Protein AF-A0AAN4ZDY9-F1 (afdb_monomer_lite)

Structure (mmCIF, N/CA/C/O backbone):
data_AF-A0AAN4ZDY9-F1
#
_entry.id   AF-A0AAN4ZDY9-F1
#
loop_
_atom_site.group_PDB
_atom_site.id
_atom_site.type_symbol
_atom_site.label_atom_id
_atom_site.label_alt_id
_atom_site.label_comp_id
_atom_site.label_asym_id
_atom_site.label_entity_id
_atom_site.label_seq_id
_atom_site.pdbx_PDB_ins_code
_atom_site.Cartn_x
_atom_site.Cartn_y
_atom_site.Cartn_z
_atom_site.occupancy
_atom_site.B_iso_or_equiv
_atom_site.auth_seq_id
_atom_site.auth_comp_id
_atom_site.auth_asym_id
_atom_site.auth_atom_id
_atom_site.pdbx_PDB_model_num
ATOM 1 N N . MET A 1 1 ? -23.783 -9.014 7.429 1.00 37.53 1 MET A N 1
ATOM 2 C CA . MET A 1 1 ? -22.670 -8.363 8.150 1.00 37.53 1 MET A CA 1
ATOM 3 C C . MET A 1 1 ? -21.820 -7.670 7.094 1.00 37.53 1 MET A C 1
ATOM 5 O O . MET A 1 1 ? -21.116 -8.339 6.354 1.00 37.53 1 MET A O 1
ATOM 9 N N . THR A 1 2 ? -22.022 -6.372 6.885 1.00 38.94 2 THR A N 1
ATOM 10 C CA . THR A 1 2 ? -21.273 -5.593 5.889 1.00 38.94 2 THR A CA 1
ATOM 11 C C . THR A 1 2 ? -19.869 -5.359 6.416 1.00 38.94 2 THR A C 1
ATOM 13 O O . THR A 1 2 ? -19.711 -4.754 7.474 1.00 38.94 2 THR A O 1
ATOM 16 N N . ILE A 1 3 ? -18.859 -5.849 5.698 1.00 56.09 3 ILE A N 1
ATOM 17 C CA . ILE A 1 3 ? -17.472 -5.444 5.928 1.00 56.09 3 ILE A CA 1
ATOM 18 C C . ILE A 1 3 ? -17.449 -3.936 5.652 1.00 56.09 3 ILE A C 1
ATOM 20 O O . ILE A 1 3 ? -17.839 -3.542 4.549 1.00 56.09 3 ILE A O 1
ATOM 24 N N . PRO A 1 4 ? -17.097 -3.082 6.629 1.00 68.00 4 PRO A N 1
ATOM 25 C CA . PRO A 1 4 ? -17.001 -1.654 6.376 1.00 68.00 4 PRO A CA 1
ATOM 26 C C . PRO A 1 4 ? -16.091 -1.423 5.167 1.00 68.00 4 PRO A C 1
ATOM 28 O O . PRO A 1 4 ? -15.081 -2.106 5.007 1.00 68.00 4 PRO A O 1
ATOM 31 N N . GLY A 1 5 ? -16.465 -0.501 4.283 1.00 66.12 5 GLY A N 1
ATOM 32 C CA . GLY A 1 5 ? -15.605 -0.146 3.160 1.00 66.12 5 GLY A CA 1
ATOM 33 C C . GLY A 1 5 ? -14.298 0.454 3.679 1.00 66.12 5 GLY A C 1
ATOM 34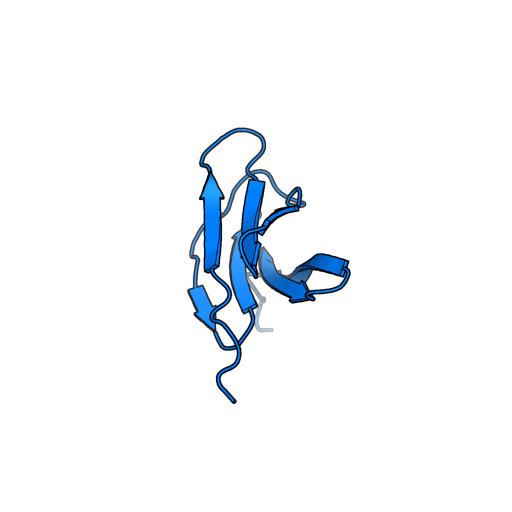 O O . GLY A 1 5 ? -14.318 1.334 4.538 1.00 66.12 5 GLY A O 1
ATOM 35 N N . THR A 1 6 ? -13.160 -0.018 3.177 1.00 75.31 6 THR A N 1
ATOM 36 C CA . THR A 1 6 ? -11.860 0.611 3.430 1.00 75.31 6 THR A CA 1
ATOM 37 C C . THR A 1 6 ? -11.653 1.722 2.410 1.00 75.31 6 THR A C 1
ATOM 39 O O . THR A 1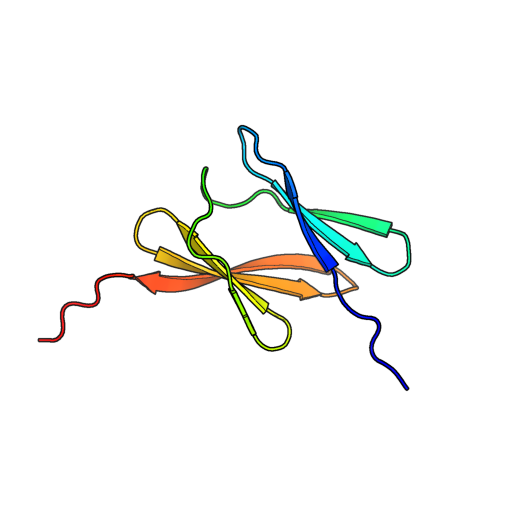 6 ? -11.648 1.463 1.208 1.00 75.31 6 THR A O 1
ATOM 42 N N . ILE A 1 7 ? -11.475 2.958 2.877 1.00 78.12 7 ILE A N 1
ATOM 43 C CA . ILE A 1 7 ? -11.179 4.092 1.998 1.00 78.12 7 ILE A CA 1
ATOM 44 C C . ILE A 1 7 ? -9.678 4.340 2.037 1.00 78.12 7 ILE A C 1
ATOM 46 O O . ILE A 1 7 ? -9.155 4.764 3.066 1.00 78.12 7 ILE A O 1
ATOM 50 N N . PHE A 1 8 ? -9.014 4.105 0.907 1.00 81.69 8 PHE A N 1
ATOM 51 C CA . PHE A 1 8 ? -7.655 4.573 0.666 1.00 81.69 8 PHE A CA 1
ATOM 52 C C . PHE A 1 8 ? -7.701 5.961 0.033 1.00 81.69 8 PHE A C 1
ATOM 54 O O . PHE A 1 8 ? -8.491 6.206 -0.878 1.00 81.69 8 PHE A O 1
ATOM 61 N N . TYR A 1 9 ? -6.827 6.855 0.473 1.00 82.50 9 TYR A N 1
ATOM 62 C CA . TYR A 1 9 ? -6.548 8.104 -0.230 1.00 82.50 9 TYR A CA 1
ATOM 63 C C . TYR A 1 9 ? -5.087 8.479 -0.017 1.00 82.50 9 TYR A C 1
ATOM 65 O O . TYR A 1 9 ? -4.439 8.014 0.920 1.00 82.50 9 TYR A O 1
ATOM 73 N N . TRP A 1 10 ? -4.546 9.307 -0.898 1.00 81.50 10 TRP A N 1
ATOM 74 C CA . TRP A 1 10 ? -3.197 9.830 -0.746 1.00 81.50 10 TRP A CA 1
ATOM 75 C C . TRP A 1 10 ? -3.224 11.345 -0.839 1.00 81.50 10 TRP A C 1
ATOM 77 O O . TRP A 1 10 ? -4.082 11.929 -1.504 1.00 81.50 10 TRP A O 1
ATOM 87 N N . LEU A 1 11 ? -2.273 11.975 -0.163 1.00 75.69 11 LEU A N 1
ATOM 88 C CA . LEU A 1 11 ? -2.023 13.400 -0.311 1.00 75.69 11 LEU A CA 1
ATOM 89 C C . LEU A 1 11 ? -0.828 13.564 -1.240 1.00 75.69 11 LEU A C 1
ATOM 91 O O . LEU A 1 11 ? 0.230 12.973 -1.017 1.00 75.69 11 LEU A O 1
ATOM 95 N N . TYR A 1 12 ? -1.019 14.336 -2.307 1.00 68.94 12 TYR A N 1
ATOM 96 C CA . TYR A 1 12 ? 0.065 14.690 -3.211 1.00 68.94 12 TYR A CA 1
ATOM 97 C C . TYR A 1 12 ? 1.017 15.642 -2.476 1.00 68.94 12 TYR A C 1
ATOM 99 O O . TYR A 1 12 ? 0.649 16.767 -2.145 1.00 68.94 12 TYR A O 1
ATOM 107 N N . GLY A 1 13 ? 2.219 15.166 -2.168 1.00 71.44 13 GLY A N 1
ATOM 108 C CA . GLY A 1 13 ? 3.219 15.886 -1.386 1.00 71.44 13 GLY A CA 1
ATOM 109 C C . GLY A 1 13 ? 4.539 15.124 -1.376 1.00 71.44 13 GLY A C 1
ATOM 110 O O . GLY A 1 13 ? 4.597 13.996 -1.857 1.00 71.44 13 GLY A O 1
ATOM 111 N N . ASN A 1 14 ? 5.602 15.734 -0.849 1.00 71.12 14 ASN A N 1
ATOM 112 C CA . ASN A 1 14 ? 6.915 15.098 -0.773 1.00 71.12 14 ASN A CA 1
ATOM 113 C C . ASN A 1 14 ? 7.358 14.979 0.700 1.00 71.12 14 ASN A C 1
ATOM 115 O O . ASN A 1 14 ? 7.591 16.010 1.335 1.00 71.12 14 ASN A O 1
ATOM 119 N N . PRO A 1 15 ? 7.437 13.764 1.280 1.00 72.00 15 PRO A N 1
ATOM 120 C CA . PRO A 1 15 ? 7.197 12.459 0.654 1.00 72.00 15 PRO A CA 1
ATOM 121 C C . PRO A 1 15 ? 5.705 12.152 0.450 1.00 72.00 15 PRO A C 1
ATOM 123 O O . PRO A 1 15 ? 4.868 12.539 1.268 1.00 72.00 15 PRO A O 1
ATOM 126 N N . THR A 1 16 ? 5.384 11.387 -0.598 1.00 79.38 16 THR A N 1
ATOM 127 C CA . THR A 1 16 ? 4.020 10.887 -0.823 1.00 79.38 16 THR A CA 1
ATOM 128 C C . THR A 1 16 ? 3.618 9.939 0.313 1.00 79.38 16 THR A C 1
ATOM 130 O O . THR A 1 16 ? 4.366 9.023 0.668 1.00 79.38 16 THR A O 1
ATOM 133 N N . ARG A 1 17 ? 2.421 10.137 0.881 1.00 82.50 17 ARG A N 1
ATOM 134 C CA . ARG A 1 17 ? 1.860 9.288 1.946 1.00 82.50 17 ARG A CA 1
ATOM 135 C C . ARG A 1 17 ? 0.532 8.673 1.530 1.00 82.50 17 ARG A C 1
ATOM 137 O O . ARG A 1 17 ? -0.299 9.347 0.919 1.00 82.50 17 ARG A O 1
ATOM 144 N N . LEU A 1 18 ? 0.339 7.408 1.898 1.00 86.50 18 LEU A N 1
ATOM 145 C CA . LEU A 1 18 ? -0.916 6.690 1.716 1.00 86.50 18 LEU A CA 1
ATOM 146 C C . LEU A 1 18 ? -1.644 6.599 3.055 1.00 86.50 18 LEU A C 1
ATOM 148 O O . LEU A 1 18 ? -1.044 6.242 4.067 1.00 86.50 18 LEU A O 1
ATOM 152 N N . TYR A 1 19 ? -2.935 6.896 3.033 1.00 87.50 19 TYR A N 1
ATOM 153 C CA . TYR A 1 19 ? -3.800 6.925 4.200 1.00 87.50 19 TYR A CA 1
ATOM 154 C C . TYR A 1 19 ? -4.962 5.952 4.030 1.00 87.50 19 TYR A C 1
ATOM 156 O O . TYR A 1 19 ? -5.444 5.714 2.917 1.00 87.50 19 TYR A O 1
ATOM 164 N N . VAL A 1 20 ? -5.447 5.438 5.155 1.00 87.31 20 VAL A N 1
ATOM 165 C CA . VAL A 1 20 ? -6.676 4.662 5.272 1.00 87.31 20 VAL A CA 1
ATOM 166 C C . VAL A 1 20 ? -7.566 5.288 6.330 1.00 87.31 20 VAL A C 1
ATOM 168 O O . VAL A 1 20 ? -7.136 5.523 7.459 1.00 87.31 20 VAL A O 1
ATOM 171 N N . LYS A 1 21 ? -8.837 5.502 5.978 1.00 85.50 21 LYS A N 1
ATOM 172 C CA . LYS A 1 21 ? -9.895 5.759 6.960 1.00 85.50 21 LYS A CA 1
ATOM 173 C C . LYS A 1 21 ? -10.599 4.454 7.305 1.00 85.50 21 LYS A C 1
ATOM 175 O O . LYS A 1 21 ? -11.199 3.816 6.439 1.00 85.50 21 LYS A O 1
ATOM 180 N N . TRP A 1 22 ? -10.528 4.075 8.579 1.00 84.31 22 TRP A N 1
ATOM 181 C CA . TRP A 1 22 ? -11.136 2.865 9.120 1.00 84.31 22 TRP A CA 1
ATOM 182 C C . TRP A 1 22 ? -11.775 3.128 10.480 1.00 84.31 22 TRP A C 1
ATOM 184 O O . TRP A 1 22 ? -11.114 3.593 11.405 1.00 84.31 22 TRP A O 1
ATOM 194 N N . ASN A 1 23 ? -13.064 2.805 10.616 1.00 84.00 23 ASN A N 1
ATOM 195 C CA . ASN A 1 23 ? -13.818 2.952 11.866 1.00 84.00 23 ASN A CA 1
ATOM 196 C C . ASN A 1 23 ? -13.666 4.346 12.523 1.00 84.00 23 ASN A C 1
ATOM 198 O O . ASN A 1 23 ? -13.413 4.464 13.720 1.00 84.00 23 ASN A O 1
ATOM 202 N N . GLY A 1 24 ? -13.732 5.405 11.708 1.00 81.94 24 GLY A N 1
ATOM 203 C CA . GLY A 1 24 ? -13.567 6.794 12.155 1.00 81.94 24 GLY A CA 1
ATOM 204 C C . GLY A 1 24 ? -12.131 7.212 12.499 1.00 81.94 24 GLY A C 1
ATOM 205 O O . GLY A 1 24 ? -11.918 8.367 12.854 1.00 81.94 24 GLY A O 1
ATOM 206 N N . LYS A 1 25 ? -11.148 6.311 12.380 1.00 82.25 25 LYS A N 1
ATOM 207 C CA . LYS A 1 25 ? -9.723 6.600 12.576 1.00 82.25 25 LYS A CA 1
ATOM 208 C C . LYS A 1 25 ? -8.995 6.719 11.245 1.00 82.25 25 LYS A C 1
ATOM 210 O O . LYS A 1 25 ? -9.345 6.057 10.270 1.00 82.25 25 LYS A O 1
ATOM 215 N N . GLU A 1 26 ? -7.967 7.552 11.240 1.00 86.69 26 GLU A N 1
ATOM 216 C CA . GLU A 1 26 ? -7.063 7.759 10.118 1.00 86.69 26 GLU A CA 1
ATOM 217 C C . GLU A 1 26 ? -5.720 7.100 10.437 1.00 86.69 26 GLU A C 1
ATOM 219 O O . GLU A 1 26 ? -5.174 7.298 11.522 1.00 86.69 26 GLU A O 1
ATOM 224 N N . ILE A 1 27 ? -5.234 6.265 9.524 1.00 86.25 27 ILE A N 1
ATOM 225 C CA . ILE A 1 27 ? -3.985 5.511 9.660 1.00 86.25 27 ILE A CA 1
ATOM 226 C C . ILE A 1 27 ? -3.158 5.796 8.412 1.00 86.25 27 ILE A C 1
ATOM 228 O O . ILE A 1 27 ? -3.685 5.680 7.306 1.00 86.25 27 ILE A O 1
ATOM 232 N N . ASP A 1 28 ? -1.885 6.153 8.566 1.00 85.06 28 ASP A N 1
ATOM 233 C CA . ASP A 1 28 ? -0.983 6.419 7.447 1.00 85.06 28 ASP A CA 1
ATOM 234 C C . ASP A 1 28 ? 0.170 5.416 7.372 1.00 85.06 28 ASP A C 1
ATOM 236 O O . ASP A 1 28 ? 0.591 4.831 8.369 1.00 85.06 28 ASP A O 1
ATOM 240 N N . ALA A 1 29 ? 0.686 5.216 6.163 1.00 77.50 29 ALA A N 1
ATOM 241 C CA . ALA A 1 29 ? 1.949 4.533 5.941 1.00 77.50 29 ALA A CA 1
ATOM 242 C C . ALA A 1 29 ? 2.836 5.346 5.008 1.00 77.50 29 ALA A C 1
ATOM 244 O O . ALA A 1 29 ? 2.409 5.865 3.967 1.00 77.50 29 ALA A O 1
ATOM 245 N N . LYS A 1 30 ? 4.118 5.405 5.378 1.00 73.31 30 LYS A N 1
ATOM 246 C CA . LYS A 1 30 ? 5.158 5.917 4.497 1.00 73.31 30 LYS A CA 1
ATOM 247 C C . LYS A 1 30 ? 5.363 4.912 3.371 1.00 73.31 30 LYS A C 1
ATOM 249 O O . LYS A 1 30 ? 5.650 3.742 3.613 1.00 73.31 30 LYS A O 1
ATOM 254 N N . LEU A 1 31 ? 5.222 5.381 2.140 1.00 72.69 31 LEU A N 1
ATOM 255 C CA . LEU A 1 31 ? 5.474 4.548 0.979 1.00 72.69 31 LEU A CA 1
ATOM 256 C C . LEU A 1 31 ? 6.983 4.362 0.780 1.00 72.69 31 LEU A C 1
ATOM 258 O O . LEU A 1 31 ? 7.758 5.281 1.060 1.00 72.69 31 LEU A O 1
ATOM 262 N N . PRO A 1 32 ? 7.412 3.197 0.265 1.00 65.12 32 PRO A N 1
ATOM 263 C CA . PRO A 1 32 ? 8.818 2.945 -0.037 1.00 65.12 32 PRO A CA 1
ATOM 264 C C . PRO A 1 32 ? 9.347 3.799 -1.200 1.00 65.12 32 PRO A C 1
ATOM 266 O O . PRO A 1 32 ? 10.550 3.804 -1.442 1.00 65.12 32 PRO A O 1
ATOM 269 N N . ALA A 1 33 ? 8.480 4.505 -1.929 1.00 63.59 33 ALA A N 1
ATOM 270 C CA . ALA A 1 33 ? 8.858 5.290 -3.091 1.00 63.59 33 ALA A CA 1
ATOM 271 C C . ALA A 1 33 ? 8.138 6.643 -3.138 1.00 63.59 33 ALA A C 1
ATOM 273 O O . ALA A 1 33 ? 7.060 6.824 -2.571 1.00 63.59 33 ALA A O 1
ATOM 274 N N . GLU A 1 34 ? 8.772 7.595 -3.819 1.00 71.88 34 GLU A N 1
ATOM 275 C CA . GLU A 1 34 ? 8.424 9.018 -3.774 1.00 71.88 34 GLU A CA 1
ATOM 276 C C . GLU A 1 34 ? 7.170 9.374 -4.583 1.00 71.88 34 GLU A C 1
ATOM 278 O O . GLU A 1 34 ? 6.558 10.410 -4.329 1.00 71.88 34 GLU A O 1
ATOM 283 N N . SER A 1 35 ? 6.743 8.515 -5.517 1.00 79.75 35 SER A N 1
ATOM 284 C CA . SER A 1 35 ? 5.590 8.767 -6.387 1.00 79.75 35 SER A CA 1
ATOM 285 C C . SER A 1 35 ? 4.707 7.534 -6.579 1.00 79.75 35 SER A C 1
ATOM 287 O O . SER A 1 35 ? 5.182 6.398 -6.556 1.00 79.75 35 SER A O 1
ATOM 289 N N . MET A 1 36 ? 3.410 7.768 -6.790 1.00 84.00 36 MET A N 1
ATOM 290 C CA . MET A 1 36 ? 2.441 6.752 -7.201 1.00 84.00 36 MET A CA 1
ATOM 291 C C . MET A 1 36 ? 1.783 7.174 -8.510 1.00 84.00 36 MET A C 1
ATOM 293 O O . MET A 1 36 ? 1.362 8.319 -8.663 1.00 84.00 36 MET A O 1
ATOM 297 N N . SER A 1 37 ? 1.665 6.240 -9.444 1.00 85.56 37 SER A N 1
ATOM 298 C CA . SER A 1 37 ? 0.972 6.425 -10.723 1.00 85.56 37 SER A CA 1
ATOM 299 C C . SER A 1 37 ? 0.145 5.182 -11.055 1.00 85.56 37 SER A C 1
ATOM 301 O O . SER A 1 37 ? 0.317 4.145 -10.417 1.00 85.56 37 SER A O 1
ATOM 303 N N . TYR A 1 38 ? -0.763 5.283 -12.032 1.00 85.06 38 TYR A N 1
ATOM 304 C CA . TYR A 1 38 ? -1.575 4.158 -12.527 1.00 85.06 38 TYR A CA 1
ATOM 305 C C . TYR A 1 38 ? -2.255 3.355 -11.406 1.00 85.06 38 TYR A C 1
ATOM 307 O O . TYR A 1 38 ? -2.015 2.162 -11.226 1.00 85.06 38 TYR A O 1
ATOM 315 N N . ILE A 1 39 ? -3.066 4.049 -10.609 1.00 87.56 39 ILE A N 1
ATOM 316 C CA . ILE A 1 39 ? -3.650 3.510 -9.382 1.00 87.56 39 ILE A CA 1
ATOM 317 C C . ILE A 1 39 ? -4.968 2.800 -9.699 1.00 87.56 39 ILE A C 1
ATOM 319 O O . ILE A 1 39 ? -5.839 3.363 -10.359 1.00 87.56 39 ILE A O 1
ATOM 323 N N . GLY A 1 40 ? -5.127 1.578 -9.196 1.00 88.75 40 GLY A N 1
ATOM 324 C CA . GLY A 1 40 ? -6.348 0.789 -9.339 1.00 88.75 40 GLY A CA 1
ATOM 325 C C . GLY A 1 40 ? -6.671 0.018 -8.065 1.00 88.75 40 GLY A C 1
ATOM 326 O O . GLY A 1 40 ? -5.776 -0.475 -7.384 1.00 88.75 40 GLY A O 1
ATOM 327 N N . ALA A 1 41 ? -7.954 -0.100 -7.733 1.00 88.75 41 ALA A N 1
ATOM 328 C CA . ALA A 1 41 ? -8.413 -0.907 -6.607 1.00 88.75 41 ALA A CA 1
ATOM 329 C C . ALA A 1 41 ? -8.960 -2.249 -7.107 1.00 88.75 41 ALA A C 1
ATOM 331 O O . ALA A 1 41 ? -9.774 -2.285 -8.030 1.00 88.75 41 ALA A O 1
ATOM 332 N N . LEU A 1 42 ? -8.528 -3.349 -6.488 1.00 87.00 42 LEU A N 1
ATOM 333 C CA . LEU A 1 42 ? -9.050 -4.689 -6.757 1.00 87.00 42 LEU A CA 1
ATOM 334 C C . LEU A 1 42 ? -9.098 -5.501 -5.458 1.00 87.00 42 LEU A C 1
ATOM 336 O O . LEU A 1 42 ? -8.078 -5.701 -4.793 1.00 87.00 42 LEU A O 1
ATOM 340 N N . GLY A 1 43 ? -10.289 -5.988 -5.102 1.00 84.69 43 GLY A N 1
ATOM 341 C CA . GLY A 1 43 ? -10.516 -6.694 -3.841 1.00 84.69 43 GLY A CA 1
ATOM 342 C C . GLY A 1 43 ? -10.228 -5.795 -2.636 1.00 84.69 43 GLY A C 1
ATOM 343 O O . GLY A 1 43 ? -10.783 -4.708 -2.522 1.00 84.69 43 GLY A O 1
ATOM 344 N N . ASN A 1 44 ? -9.344 -6.243 -1.743 1.00 82.19 44 ASN A N 1
ATOM 345 C CA . ASN A 1 44 ? -8.907 -5.495 -0.557 1.00 82.19 44 ASN A CA 1
ATOM 346 C C . ASN A 1 44 ? -7.572 -4.747 -0.749 1.00 82.19 44 ASN A C 1
ATOM 348 O O . ASN A 1 44 ? -6.927 -4.390 0.238 1.00 82.19 44 ASN A O 1
ATOM 352 N N . GLY A 1 45 ? -7.116 -4.583 -1.994 1.00 86.75 45 GLY A N 1
ATOM 353 C CA . GLY A 1 45 ? -5.822 -3.984 -2.305 1.00 86.75 45 GLY A CA 1
ATOM 354 C C . GLY A 1 45 ? -5.923 -2.776 -3.230 1.00 86.75 45 GLY A C 1
ATOM 355 O O . GLY A 1 45 ? -6.715 -2.763 -4.174 1.00 86.75 45 GLY A O 1
ATOM 356 N N . LEU A 1 46 ? -5.063 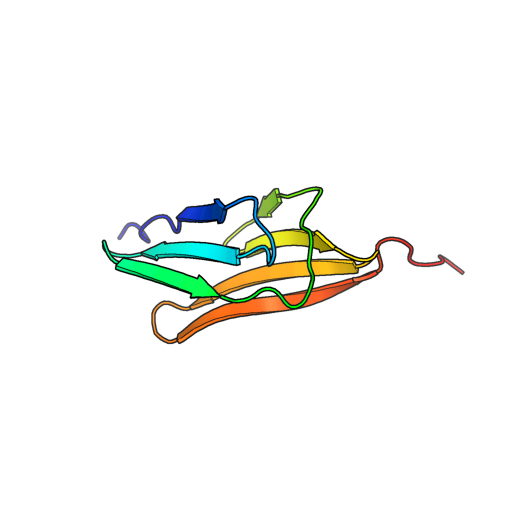-1.794 -2.975 1.00 90.19 46 LEU A N 1
ATOM 357 C CA . LEU A 1 46 ? -4.744 -0.705 -3.886 1.00 90.19 46 LEU A CA 1
ATOM 358 C C . LEU A 1 46 ? -3.449 -1.056 -4.620 1.00 90.19 46 LEU A C 1
ATOM 360 O O . LEU A 1 46 ? -2.407 -1.250 -3.997 1.00 90.19 46 LEU A O 1
ATOM 364 N N . TYR A 1 47 ? -3.509 -1.134 -5.937 1.00 91.62 47 TYR A N 1
ATOM 365 C CA . TYR A 1 47 ? -2.358 -1.376 -6.791 1.00 91.62 47 TYR A CA 1
ATOM 366 C C . TYR A 1 47 ? -1.899 -0.062 -7.391 1.00 91.62 47 TYR A C 1
ATOM 368 O O . TYR A 1 47 ? -2.721 0.754 -7.807 1.00 91.62 47 TYR A O 1
ATOM 376 N N . PHE A 1 48 ? -0.590 0.142 -7.430 1.00 90.31 48 PHE A N 1
ATOM 377 C CA . PHE A 1 48 ? -0.008 1.346 -8.000 1.00 90.31 48 PHE A CA 1
ATOM 378 C C . PHE A 1 48 ? 1.375 1.063 -8.570 1.00 90.31 48 PHE A C 1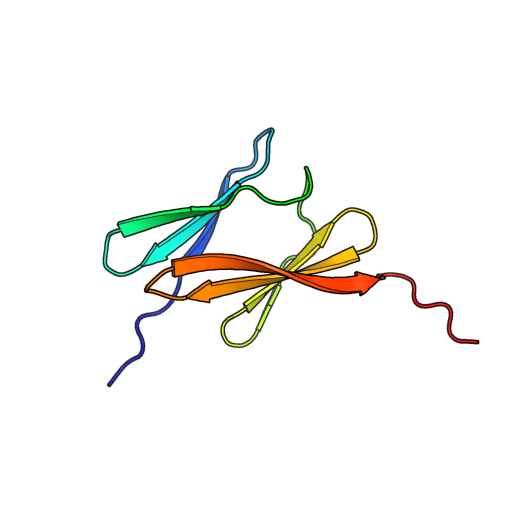
ATOM 380 O O . PHE A 1 48 ? 2.081 0.141 -8.154 1.00 90.31 48 PHE A O 1
ATOM 387 N N . HIS A 1 49 ? 1.756 1.888 -9.531 1.00 90.25 49 HIS A N 1
ATOM 388 C CA . HIS A 1 49 ? 3.070 1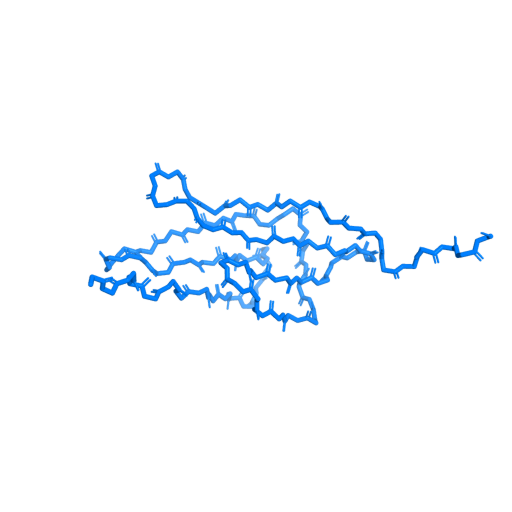.891 -10.137 1.00 90.25 49 HIS A CA 1
ATOM 389 C C . HIS A 1 49 ? 3.985 2.899 -9.438 1.00 90.25 49 HIS A C 1
ATOM 391 O O . HIS A 1 49 ? 3.599 4.050 -9.205 1.00 90.25 49 HIS A O 1
ATOM 397 N N . SER A 1 50 ? 5.215 2.472 -9.161 1.00 88.19 50 SER A N 1
ATOM 398 C CA . SER A 1 50 ? 6.306 3.337 -8.731 1.00 88.19 50 SER A CA 1
ATOM 399 C C . SER A 1 50 ? 7.655 2.767 -9.164 1.00 88.19 50 SER A C 1
ATOM 401 O O . SER A 1 50 ? 7.883 1.571 -9.013 1.00 88.19 50 SER A O 1
ATOM 403 N N . ASN A 1 51 ? 8.558 3.601 -9.689 1.00 87.69 51 ASN A N 1
ATOM 404 C CA . ASN A 1 51 ? 9.923 3.205 -10.074 1.00 87.69 51 ASN A CA 1
ATOM 405 C C . ASN A 1 51 ? 9.999 1.917 -10.927 1.00 87.69 51 ASN A C 1
ATOM 407 O O . ASN A 1 51 ? 10.773 1.013 -10.613 1.00 87.69 51 ASN A O 1
ATOM 411 N N . ASN A 1 52 ? 9.185 1.819 -11.987 1.00 88.31 52 ASN A N 1
ATOM 412 C CA . ASN A 1 52 ? 9.071 0.647 -12.872 1.00 88.31 52 ASN A CA 1
ATOM 413 C C . ASN A 1 52 ? 8.608 -0.643 -12.179 1.00 88.31 52 ASN A C 1
ATOM 415 O O . ASN A 1 52 ? 8.736 -1.725 -12.747 1.00 88.31 52 ASN A O 1
ATOM 419 N N . LYS A 1 53 ? 8.028 -0.539 -10.981 1.00 90.50 53 LYS A N 1
ATOM 420 C CA . LYS A 1 53 ? 7.505 -1.657 -10.194 1.00 90.50 53 LYS A CA 1
ATOM 421 C C . LYS A 1 53 ? 6.034 -1.463 -9.884 1.00 90.50 53 LYS A C 1
ATOM 423 O O . LYS A 1 53 ? 5.558 -0.347 -9.682 1.00 90.50 53 LYS A O 1
ATOM 428 N N . VAL A 1 54 ? 5.319 -2.573 -9.825 1.00 91.50 54 VAL A N 1
ATOM 429 C CA . VAL A 1 54 ? 3.942 -2.642 -9.354 1.00 91.50 54 VAL A CA 1
ATOM 430 C C . VAL A 1 54 ? 3.965 -3.049 -7.890 1.00 91.50 54 VAL A C 1
ATOM 432 O O . VAL A 1 54 ? 4.566 -4.058 -7.515 1.00 91.50 54 VAL A O 1
ATOM 435 N N . TYR A 1 55 ? 3.274 -2.267 -7.071 1.00 92.00 55 TYR A N 1
ATOM 436 C CA . TYR A 1 55 ? 3.078 -2.529 -5.656 1.00 92.00 55 TYR A CA 1
ATOM 437 C C . TYR A 1 55 ? 1.602 -2.760 -5.362 1.00 92.00 55 TYR A C 1
ATOM 439 O O . TYR A 1 55 ? 0.725 -2.225 -6.041 1.00 92.00 55 TYR A O 1
ATOM 447 N N . ARG A 1 56 ? 1.343 -3.531 -4.309 1.00 92.50 56 ARG A N 1
ATOM 448 C CA . ARG A 1 56 ? 0.029 -3.698 -3.695 1.00 92.50 56 ARG A CA 1
ATOM 449 C C . ARG A 1 56 ? 0.093 -3.148 -2.280 1.00 92.50 56 ARG A C 1
ATOM 451 O O . ARG A 1 56 ? 0.817 -3.696 -1.444 1.00 92.50 56 ARG A O 1
ATOM 458 N N . ALA A 1 57 ? -0.682 -2.104 -2.013 1.00 90.56 57 ALA A N 1
ATOM 459 C CA . ALA A 1 57 ? -1.026 -1.691 -0.666 1.00 90.56 57 ALA A CA 1
ATOM 460 C C . ALA A 1 57 ? -2.292 -2.412 -0.200 1.00 90.56 57 ALA A C 1
ATOM 462 O O . ALA A 1 57 ? -3.257 -2.537 -0.953 1.00 90.56 57 ALA A O 1
ATOM 463 N N . PHE A 1 58 ? -2.309 -2.878 1.039 1.00 89.94 58 PHE A N 1
ATOM 464 C CA . PHE A 1 58 ? -3.500 -3.441 1.668 1.00 89.94 58 PHE A CA 1
ATOM 465 C C . PHE A 1 58 ? -3.513 -3.094 3.149 1.00 89.94 58 PHE A C 1
ATOM 467 O O . PHE A 1 58 ? -2.478 -2.797 3.741 1.00 89.94 58 PHE A O 1
ATOM 474 N N . PHE A 1 59 ? -4.701 -3.107 3.738 1.00 87.81 59 PHE A N 1
ATOM 475 C CA . PHE A 1 59 ? -4.912 -2.698 5.117 1.00 87.81 59 PHE A CA 1
ATOM 476 C C . PHE A 1 59 ? -5.290 -3.893 5.988 1.00 87.81 59 PHE A C 1
ATOM 478 O O . PHE A 1 59 ? -6.193 -4.657 5.642 1.00 87.81 59 PHE A O 1
ATOM 485 N N . ILE A 1 60 ? -4.614 -4.027 7.126 1.00 88.19 60 ILE A N 1
ATOM 486 C CA . ILE A 1 60 ? -4.959 -4.958 8.198 1.00 88.19 60 ILE A CA 1
ATOM 487 C C . ILE A 1 60 ? -5.459 -4.120 9.387 1.00 88.19 60 ILE A C 1
ATOM 489 O O . ILE A 1 60 ? -4.668 -3.372 9.961 1.00 88.19 60 ILE A O 1
ATOM 493 N N . PRO A 1 61 ? -6.737 -4.247 9.799 1.00 84.38 61 PRO A N 1
ATOM 494 C CA . PRO A 1 61 ? -7.331 -3.428 10.861 1.00 84.38 61 PRO A CA 1
ATOM 495 C C . PRO A 1 61 ? -6.560 -3.344 12.180 1.00 84.38 61 PRO A C 1
ATOM 497 O O . PRO A 1 61 ? -6.641 -2.325 12.859 1.00 84.38 61 PRO A O 1
ATOM 500 N N . SER A 1 62 ? -5.840 -4.400 12.558 1.00 84.31 62 SER A N 1
ATOM 501 C CA . SER A 1 62 ? -5.088 -4.475 13.813 1.00 84.31 62 SER A CA 1
ATOM 502 C C . SER A 1 62 ? -3.654 -3.960 13.725 1.00 84.31 62 SER A C 1
ATOM 504 O O . SER A 1 62 ? -2.968 -3.960 14.740 1.00 84.31 62 SER A O 1
ATOM 506 N N . ASP A 1 63 ? -3.186 -3.587 12.536 1.00 85.44 63 ASP A N 1
ATOM 507 C CA . ASP A 1 63 ? -1.748 -3.525 12.271 1.00 85.44 63 ASP A CA 1
ATOM 508 C C . ASP A 1 63 ? -1.357 -2.330 11.393 1.00 85.44 63 ASP A C 1
ATOM 510 O O . ASP A 1 63 ? -0.431 -1.589 11.704 1.00 85.44 63 ASP A O 1
ATOM 514 N N . GLY A 1 64 ? -2.145 -2.049 10.352 1.00 87.06 64 GLY A N 1
ATOM 515 C CA . GLY A 1 64 ? -1.970 -0.865 9.518 1.00 87.06 64 GLY A CA 1
ATOM 516 C C . GLY A 1 64 ? -1.929 -1.175 8.030 1.00 87.06 64 GLY A C 1
ATOM 517 O O . GLY A 1 64 ? -2.530 -2.139 7.550 1.00 87.06 64 GLY A O 1
ATOM 518 N N . ILE A 1 65 ? -1.266 -0.298 7.280 1.00 89.38 65 ILE A N 1
ATOM 519 C CA . ILE A 1 65 ? -1.130 -0.412 5.829 1.00 89.38 65 ILE A CA 1
ATOM 520 C C . ILE A 1 65 ? 0.190 -1.104 5.507 1.00 89.38 65 ILE A C 1
ATOM 522 O O . ILE A 1 65 ? 1.264 -0.638 5.881 1.00 89.38 65 ILE A O 1
ATOM 526 N N . TYR A 1 66 ? 0.097 -2.173 4.732 1.00 89.62 66 TYR A N 1
ATOM 527 C CA . TYR A 1 66 ? 1.229 -2.915 4.209 1.00 89.62 66 TYR A CA 1
ATOM 528 C C . TYR A 1 66 ? 1.404 -2.635 2.733 1.00 89.62 66 TYR A C 1
ATOM 530 O O . TYR A 1 66 ? 0.430 -2.663 1.986 1.00 89.62 66 TYR A O 1
ATOM 538 N N . VAL A 1 67 ? 2.647 -2.428 2.308 1.00 90.19 67 VAL A N 1
ATOM 539 C CA . VAL A 1 67 ? 3.006 -2.274 0.897 1.00 90.19 67 VAL A CA 1
ATOM 540 C C . VAL A 1 67 ? 3.922 -3.418 0.505 1.00 90.19 67 VAL A C 1
ATOM 542 O O . VAL A 1 67 ? 4.981 -3.611 1.095 1.00 90.19 67 VAL A O 1
ATOM 545 N N . THR A 1 68 ? 3.510 -4.175 -0.504 1.00 91.94 68 THR A N 1
ATOM 546 C CA . THR A 1 68 ? 4.247 -5.343 -0.997 1.00 91.94 68 THR A CA 1
ATOM 547 C C . THR A 1 68 ? 4.551 -5.188 -2.477 1.00 91.94 68 THR A C 1
ATOM 549 O O . THR A 1 68 ? 3.746 -4.643 -3.231 1.00 91.94 68 THR A O 1
ATOM 552 N N . TYR A 1 69 ? 5.735 -5.638 -2.884 1.00 92.44 69 TYR A N 1
ATOM 553 C CA . TYR A 1 69 ? 6.111 -5.735 -4.290 1.00 92.44 69 TYR A CA 1
ATOM 554 C C . TYR A 1 69 ? 5.305 -6.848 -4.969 1.00 92.44 69 TYR A C 1
ATOM 556 O O . TYR A 1 69 ? 5.123 -7.917 -4.387 1.00 92.44 69 TYR A O 1
ATOM 564 N N . VAL A 1 70 ? 4.827 -6.586 -6.185 1.00 93.06 70 VAL A N 1
ATOM 565 C CA . VAL A 1 70 ? 4.090 -7.562 -6.998 1.00 93.06 70 VAL A CA 1
ATOM 566 C C . VAL A 1 70 ? 4.955 -8.043 -8.157 1.00 93.06 70 VAL A C 1
ATOM 568 O O . VAL A 1 70 ? 5.212 -9.237 -8.261 1.00 93.06 70 VAL A O 1
ATOM 571 N N . ARG A 1 71 ? 5.381 -7.120 -9.029 1.00 92.12 71 ARG A N 1
ATOM 572 C CA . ARG A 1 71 ? 6.189 -7.406 -10.225 1.00 92.12 71 ARG A CA 1
ATOM 573 C C . ARG A 1 71 ? 6.834 -6.144 -10.793 1.00 92.12 71 ARG A C 1
ATOM 575 O O . ARG A 1 71 ? 6.402 -5.037 -10.466 1.00 92.12 71 ARG A O 1
ATOM 582 N N . ASP A 1 72 ? 7.790 -6.301 -11.698 1.00 90.88 72 ASP A N 1
ATOM 583 C CA . ASP A 1 72 ? 8.273 -5.215 -12.546 1.00 90.88 72 ASP A CA 1
ATOM 584 C C . ASP A 1 72 ? 7.238 -4.904 -13.647 1.00 90.88 72 ASP A C 1
ATOM 586 O O . ASP A 1 72 ? 6.466 -5.762 -14.089 1.00 90.8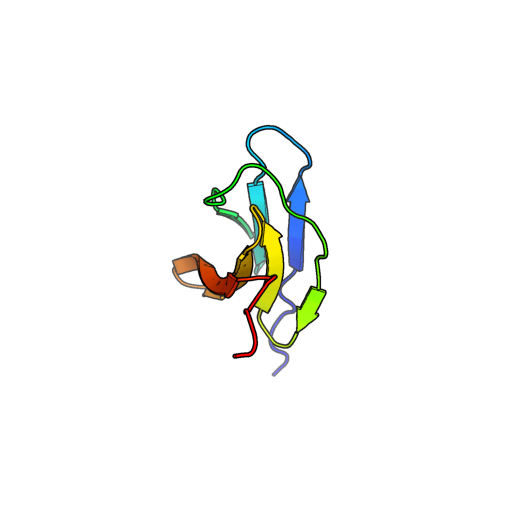8 72 ASP A O 1
ATOM 590 N N . VAL A 1 73 ? 7.184 -3.647 -14.092 1.00 83.19 73 VAL A N 1
ATOM 591 C CA . VAL A 1 73 ? 6.301 -3.227 -15.194 1.00 83.19 73 VAL A CA 1
ATOM 592 C C . VAL A 1 73 ? 6.740 -3.877 -16.503 1.00 83.19 73 VAL A C 1
ATOM 594 O O . VAL A 1 73 ? 5.896 -4.360 -17.261 1.00 83.19 73 VAL A O 1
ATOM 597 N N . PHE A 1 74 ? 8.053 -3.928 -16.729 1.00 78.00 74 PHE A N 1
ATOM 598 C CA . PHE A 1 74 ? 8.672 -4.558 -17.886 1.00 78.00 74 PHE A CA 1
ATOM 599 C C . PHE A 1 74 ? 9.208 -5.932 -17.493 1.00 78.00 74 PHE A C 1
ATOM 601 O O . PHE A 1 74 ? 10.360 -6.071 -17.094 1.00 78.00 74 PHE A O 1
ATOM 608 N N . GLU A 1 75 ? 8.377 -6.960 -17.619 1.00 62.44 75 GLU A N 1
ATOM 609 C CA . GLU A 1 75 ? 8.887 -8.326 -17.680 1.00 62.44 75 GLU A CA 1
ATOM 610 C C . GLU A 1 75 ? 9.371 -8.572 -19.109 1.00 62.44 75 GLU A C 1
ATOM 612 O O . GLU A 1 75 ? 8.583 -8.529 -20.060 1.00 62.44 75 GLU A O 1
ATOM 617 N N . VAL A 1 76 ? 10.676 -8.797 -19.279 1.00 59.16 76 VAL A N 1
ATOM 618 C CA . VAL A 1 76 ? 11.202 -9.310 -20.545 1.00 59.16 76 VAL A CA 1
ATOM 619 C C . VAL A 1 76 ? 10.636 -10.716 -20.709 1.00 59.16 76 VAL A C 1
ATOM 621 O O . VAL A 1 76 ? 11.019 -11.638 -19.994 1.00 59.16 76 VAL A O 1
ATOM 624 N N . ARG A 1 77 ? 9.688 -10.873 -21.633 1.00 57.47 77 ARG A N 1
ATOM 625 C CA . ARG A 1 77 ? 9.242 -12.190 -22.087 1.00 57.47 77 ARG A CA 1
ATOM 626 C C . ARG A 1 77 ? 10.323 -12.747 -23.014 1.00 57.47 77 ARG A C 1
ATOM 628 O O . ARG A 1 77 ? 10.318 -12.428 -24.199 1.00 57.47 77 ARG A O 1
ATOM 635 N N . THR A 1 78 ? 11.275 -13.486 -22.455 1.00 55.19 78 THR A N 1
ATOM 636 C CA . THR A 1 78 ? 12.127 -14.425 -23.209 1.00 55.19 78 THR A CA 1
ATOM 637 C C . THR A 1 78 ? 11.397 -15.728 -23.464 1.00 55.19 78 THR A C 1
ATOM 639 O O . THR A 1 78 ? 10.678 -16.172 -22.540 1.00 55.19 78 THR A O 1
#

Sequence (78 aa):
MTIPGTIFYWLYGNPTRLYVKWNGKEIDAKLPAESMSYIGALGNGLYFHSNNKVYRAFFIPSDGIYVTYVRDVFEVRT

pLDDT: mean 80.82, std 11.71, range [37.53, 93.06]

Secondary structure (DSSP, 8-state):
-PPPPPEEEEE-SSS-EEEEEETTEEEEEE-SSS--EEEEEETTEEEEEETTEEEEEEEETTTEEEEEEEEES-----

Foldseek 3Di:
DDDPDWDWDWDPDVQTKIWTDDPNDIAIDRDPARDWDPWDDDDQWIWTDDPQWIWTWGADPVPGIDIDTDGGNDDPPD

Organism: NCBI:txid1317129

Radius of gyration: 13.42 Å; chains: 1; bounding box: 35×30×37 Å